Protein AF-A0A3D1Z0Y0-F1 (afdb_monomer_lite)

pLDDT: mean 82.36, std 11.82, range [51.0, 93.62]

Sequence (97 aa):
MAVDKNNALEEEIKLELANSQEIKDYAEKVKTMDKGALEAELARLDDALEDAEDEMKQMIRQTGVHVYAVQIEASRDEFEREKARISEKKRLVNEAL

Structure (mmCIF, N/CA/C/O backbone):
data_AF-A0A3D1Z0Y0-F1
#
_entry.id   AF-A0A3D1Z0Y0-F1
#
loop_
_atom_site.group_PDB
_atom_site.id
_atom_site.type_symbol
_atom_site.label_atom_id
_atom_site.label_alt_id
_atom_site.label_comp_id
_atom_site.label_asym_id
_atom_site.label_entity_id
_atom_site.label_seq_id
_atom_site.pdbx_PDB_ins_code
_atom_site.Cartn_x
_atom_site.Cartn_y
_atom_site.Cartn_z
_atom_site.occupancy
_atom_site.B_iso_or_equiv
_atom_site.auth_seq_id
_atom_site.auth_comp_id
_atom_site.auth_asym_id
_atom_site.auth_atom_id
_atom_site.pdbx_PDB_model_num
ATOM 1 N N . MET A 1 1 ? 22.068 18.525 -23.348 1.00 51.00 1 MET A N 1
ATOM 2 C CA . MET A 1 1 ? 21.326 17.389 -22.752 1.00 51.00 1 MET A CA 1
ATOM 3 C C . MET A 1 1 ? 21.340 17.464 -21.218 1.00 51.00 1 MET A C 1
ATOM 5 O O . MET A 1 1 ? 21.756 16.518 -20.565 1.00 51.00 1 MET A O 1
ATOM 9 N N . ALA A 1 2 ? 20.925 18.594 -20.629 1.00 55.75 2 ALA A N 1
ATOM 10 C CA . ALA A 1 2 ? 20.801 18.758 -19.167 1.00 55.75 2 ALA A CA 1
ATOM 11 C C . ALA A 1 2 ? 19.340 18.966 -18.716 1.00 55.75 2 ALA A C 1
ATOM 13 O O . ALA A 1 2 ? 19.030 18.798 -17.545 1.00 55.75 2 ALA A O 1
ATOM 14 N N . VAL A 1 3 ? 18.445 19.292 -19.656 1.00 56.41 3 VAL A N 1
ATOM 15 C CA . VAL A 1 3 ? 17.027 19.582 -19.396 1.00 56.41 3 VAL A CA 1
ATOM 16 C C . VAL A 1 3 ? 16.254 18.306 -19.042 1.00 56.41 3 VAL A C 1
ATOM 18 O O . VAL A 1 3 ? 15.472 18.314 -18.100 1.00 56.41 3 VAL A O 1
ATOM 21 N N . ASP A 1 4 ? 16.553 17.183 -19.702 1.00 61.22 4 ASP A N 1
ATOM 22 C CA . ASP A 1 4 ? 15.808 15.928 -19.513 1.00 61.22 4 ASP A CA 1
ATOM 23 C C . ASP A 1 4 ? 16.004 15.305 -18.118 1.00 61.22 4 ASP A C 1
ATOM 25 O O . ASP A 1 4 ? 15.093 14.685 -17.580 1.00 61.22 4 ASP A O 1
ATOM 29 N N . LYS A 1 5 ? 17.173 15.513 -17.490 1.00 61.88 5 LYS A N 1
ATOM 30 C CA . LYS A 1 5 ? 17.449 15.022 -16.127 1.00 61.88 5 LYS A CA 1
ATOM 31 C C . LYS A 1 5 ? 16.780 15.867 -15.043 1.00 61.88 5 LYS A C 1
ATOM 33 O O . LYS A 1 5 ? 16.371 15.315 -14.029 1.00 61.88 5 LYS A O 1
ATOM 38 N N . ASN A 1 6 ? 16.659 17.180 -15.259 1.00 66.94 6 ASN A N 1
ATOM 39 C CA . ASN A 1 6 ? 15.959 18.055 -14.317 1.00 66.94 6 ASN A CA 1
ATOM 40 C C . ASN A 1 6 ? 14.458 17.743 -14.288 1.00 66.94 6 ASN A C 1
ATOM 42 O O . ASN A 1 6 ? 13.887 17.675 -13.206 1.00 66.94 6 ASN A O 1
ATOM 46 N N . ASN A 1 7 ? 13.845 17.460 -15.442 1.00 74.81 7 ASN A N 1
ATOM 47 C CA . ASN A 1 7 ? 12.428 17.092 -15.498 1.00 74.81 7 ASN A CA 1
ATOM 48 C C . ASN A 1 7 ? 12.136 15.755 -14.797 1.00 74.81 7 ASN A C 1
ATOM 50 O O . ASN A 1 7 ? 11.180 15.674 -14.033 1.00 74.81 7 ASN A O 1
ATOM 54 N N . ALA A 1 8 ? 12.975 14.732 -15.000 1.00 75.56 8 ALA A N 1
ATOM 55 C CA . ALA A 1 8 ? 12.800 13.434 -14.340 1.00 75.56 8 ALA A CA 1
ATOM 56 C C . ALA A 1 8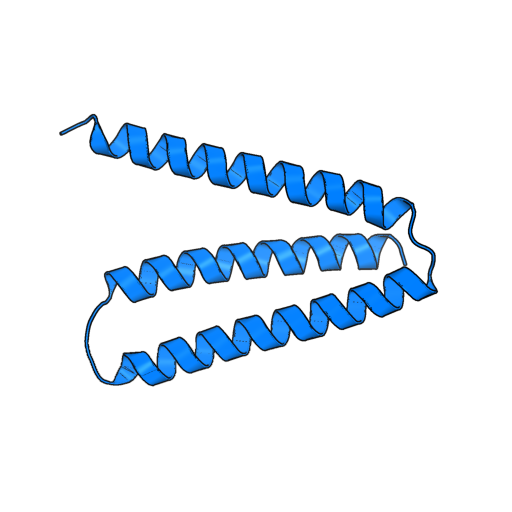 ? 12.912 13.535 -12.805 1.00 75.56 8 ALA A C 1
ATOM 58 O O . ALA A 1 8 ? 12.118 12.940 -12.081 1.00 75.56 8 ALA A O 1
ATOM 59 N N . LEU A 1 9 ? 13.857 14.342 -12.305 1.00 80.69 9 LEU A N 1
ATOM 60 C CA . LEU A 1 9 ? 14.013 14.582 -10.868 1.00 80.69 9 LEU A CA 1
ATOM 61 C C . LEU A 1 9 ? 12.815 15.347 -10.280 1.00 80.69 9 LEU A C 1
ATOM 63 O O . LEU A 1 9 ? 12.359 15.043 -9.181 1.00 80.69 9 LEU A O 1
ATOM 67 N N . GLU A 1 10 ? 12.282 16.333 -11.004 1.00 83.62 10 GLU A N 1
ATOM 68 C CA . GLU A 1 10 ? 11.085 17.063 -10.577 1.00 83.62 10 GLU A CA 1
ATOM 69 C C . GLU A 1 10 ? 9.841 16.167 -10.505 1.00 83.62 10 GLU A C 1
ATOM 71 O O . GLU A 1 10 ? 9.014 16.338 -9.607 1.00 83.62 10 GLU A O 1
ATOM 76 N N . GLU A 1 11 ? 9.686 15.224 -11.434 1.00 83.50 11 GLU A N 1
ATOM 77 C CA . GLU A 1 11 ? 8.594 14.246 -11.408 1.00 83.50 11 GLU A CA 1
ATOM 78 C C . GLU A 1 11 ? 8.719 13.279 -10.229 1.00 83.50 11 GLU A C 1
ATOM 80 O O . GLU A 1 11 ? 7.731 13.032 -9.535 1.00 83.50 11 GLU A O 1
ATOM 85 N N . GLU A 1 12 ? 9.929 12.800 -9.941 1.00 81.88 12 GLU A N 1
ATOM 86 C CA . GLU A 1 12 ? 10.192 11.934 -8.792 1.00 81.88 12 GLU A CA 1
ATOM 87 C C . GLU A 1 12 ? 9.886 12.635 -7.459 1.00 81.88 12 GLU A C 1
ATOM 89 O O . GLU A 1 12 ? 9.172 12.082 -6.623 1.00 81.88 12 GLU A O 1
ATOM 94 N N . ILE A 1 13 ? 10.303 13.896 -7.299 1.00 84.81 13 ILE A N 1
ATOM 95 C CA . ILE A 1 13 ? 9.986 14.699 -6.107 1.00 84.81 13 ILE A CA 1
ATOM 96 C C . ILE A 1 13 ? 8.469 14.882 -5.947 1.00 84.81 13 ILE A C 1
ATOM 98 O O . ILE A 1 13 ? 7.944 14.793 -4.836 1.00 84.81 13 ILE A O 1
ATOM 102 N N . LYS A 1 14 ? 7.733 15.134 -7.037 1.00 87.25 14 LYS A N 1
ATOM 103 C CA . LYS A 1 14 ? 6.265 15.263 -6.979 1.00 87.25 14 LYS A CA 1
ATOM 104 C C . LYS A 1 14 ? 5.600 13.958 -6.548 1.00 87.25 14 LYS A C 1
ATOM 106 O O . LYS A 1 14 ? 4.665 14.002 -5.750 1.00 87.25 14 LYS A O 1
ATOM 111 N N . LEU A 1 15 ? 6.081 12.825 -7.057 1.00 84.69 15 LEU A N 1
ATOM 112 C CA . LEU A 1 15 ? 5.593 11.496 -6.686 1.00 84.69 15 LEU A CA 1
ATOM 113 C C . LEU A 1 15 ? 5.841 11.203 -5.202 1.00 84.69 15 LEU A C 1
ATOM 115 O O . LEU A 1 15 ? 4.921 10.772 -4.509 1.00 84.69 15 LEU A O 1
ATOM 119 N N . GLU A 1 16 ? 7.035 11.500 -4.687 1.00 84.62 16 GLU A N 1
ATOM 120 C CA . GLU A 1 16 ? 7.338 11.330 -3.262 1.00 84.62 16 GLU A CA 1
ATOM 121 C C . GLU A 1 16 ? 6.492 12.240 -2.365 1.00 84.62 16 GLU A C 1
ATOM 123 O O . GLU A 1 16 ? 5.981 11.793 -1.336 1.00 84.62 16 GLU A O 1
ATOM 128 N N . LEU A 1 17 ? 6.296 13.505 -2.750 1.00 87.25 17 LEU A N 1
ATOM 129 C CA . LEU A 1 17 ? 5.448 14.435 -2.000 1.00 87.25 17 LEU A CA 1
ATOM 130 C C . LEU A 1 17 ? 3.988 13.974 -1.966 1.00 87.25 17 LEU A C 1
ATOM 132 O O . LEU A 1 17 ? 3.363 14.016 -0.905 1.00 87.25 17 LEU A O 1
ATOM 136 N N . ALA A 1 18 ? 3.457 13.513 -3.101 1.00 86.69 18 ALA A N 1
ATOM 137 C CA . ALA A 1 18 ? 2.105 12.969 -3.182 1.00 86.69 18 ALA A CA 1
ATOM 138 C C . ALA A 1 18 ? 1.951 11.731 -2.288 1.00 86.69 18 ALA A C 1
ATOM 140 O O . ALA A 1 18 ? 1.008 11.659 -1.502 1.00 86.69 18 ALA A O 1
ATOM 141 N N . ASN A 1 19 ? 2.918 10.810 -2.337 1.00 86.62 19 ASN A N 1
ATOM 142 C CA . ASN A 1 19 ? 2.945 9.627 -1.481 1.00 86.62 19 ASN A CA 1
ATOM 143 C C . ASN A 1 19 ? 2.999 10.003 0.013 1.00 86.62 19 ASN A C 1
ATOM 145 O O . ASN A 1 19 ? 2.211 9.520 0.822 1.00 86.62 19 ASN A O 1
ATOM 149 N N . SER A 1 20 ? 3.880 10.936 0.386 1.00 88.00 20 SER A N 1
ATOM 150 C CA . SER A 1 20 ? 3.989 11.410 1.769 1.00 88.00 20 SER A CA 1
ATOM 151 C C . SER A 1 20 ? 2.680 12.018 2.278 1.00 88.00 20 SER A C 1
ATOM 153 O O . SER A 1 20 ? 2.304 11.789 3.429 1.00 88.00 20 SER A O 1
ATOM 155 N N . GLN A 1 21 ? 1.975 12.783 1.439 1.00 90.94 21 GLN A N 1
ATOM 156 C CA . GLN A 1 21 ? 0.684 13.355 1.808 1.00 90.94 21 GLN A CA 1
ATOM 157 C C . GLN A 1 21 ? -0.389 12.272 1.968 1.00 90.94 21 GLN A C 1
ATOM 159 O O . GLN A 1 21 ? -1.098 12.274 2.970 1.00 90.94 21 GLN A O 1
ATOM 164 N N . GLU A 1 22 ? -0.451 11.312 1.045 1.00 91.62 22 GLU A N 1
ATOM 165 C CA . GLU A 1 22 ? -1.385 10.183 1.106 1.00 91.62 22 GLU A CA 1
ATOM 166 C C . GLU A 1 22 ? -1.234 9.388 2.415 1.00 91.62 22 GLU A C 1
ATOM 168 O O . GLU A 1 22 ? -2.224 9.086 3.083 1.00 91.62 22 GLU A O 1
ATOM 173 N N . ILE A 1 23 ? 0.006 9.100 2.827 1.00 91.19 23 ILE A N 1
ATOM 174 C CA . ILE A 1 23 ? 0.294 8.401 4.088 1.00 91.19 23 ILE A CA 1
ATOM 175 C C . ILE A 1 23 ? -0.130 9.228 5.307 1.00 91.19 23 ILE A C 1
ATOM 177 O O . ILE A 1 23 ? -0.681 8.671 6.257 1.00 91.19 23 ILE A O 1
ATOM 181 N N . LYS A 1 24 ? 0.079 10.550 5.297 1.00 91.69 24 LYS A N 1
ATOM 182 C CA . LYS A 1 24 ? -0.364 11.426 6.396 1.00 91.69 24 LYS A CA 1
ATOM 183 C C . LYS A 1 24 ? -1.882 11.452 6.521 1.00 91.69 24 LYS A C 1
ATOM 185 O O . LYS A 1 24 ? -2.399 11.301 7.625 1.00 91.69 24 LYS A O 1
ATOM 190 N N . ASP A 1 25 ? -2.583 11.602 5.404 1.00 93.62 25 ASP A N 1
ATOM 191 C CA . ASP A 1 25 ? -4.045 11.616 5.383 1.00 93.62 25 ASP A CA 1
ATOM 192 C C . ASP A 1 25 ? -4.603 10.270 5.866 1.00 93.62 25 ASP A C 1
ATOM 194 O O . ASP A 1 25 ? -5.557 10.215 6.647 1.00 93.62 25 ASP A O 1
ATOM 198 N N . TYR A 1 26 ? -3.957 9.171 5.467 1.00 91.62 26 TYR A N 1
ATOM 199 C CA . TYR A 1 26 ? -4.295 7.836 5.944 1.00 91.62 26 TYR A CA 1
ATOM 200 C C . TYR A 1 26 ? -4.045 7.674 7.449 1.00 91.62 26 TYR A C 1
ATOM 202 O O . TYR A 1 26 ? -4.899 7.137 8.151 1.00 91.62 26 TYR A O 1
ATOM 210 N N . ALA A 1 27 ? -2.928 8.184 7.971 1.00 91.00 27 ALA A N 1
ATOM 211 C CA . ALA A 1 27 ? -2.634 8.156 9.402 1.00 91.00 27 ALA A CA 1
ATOM 212 C C . ALA A 1 27 ? -3.698 8.903 10.224 1.00 91.00 27 ALA A C 1
ATOM 214 O O . ALA A 1 27 ? -4.126 8.414 11.269 1.00 91.00 27 ALA A O 1
ATOM 215 N N . GLU A 1 28 ? -4.167 10.063 9.752 1.00 92.88 28 GLU A N 1
ATOM 216 C CA . GLU A 1 28 ? -5.269 10.785 10.401 1.00 92.88 28 GLU A CA 1
ATOM 217 C C . GLU A 1 28 ? -6.581 9.995 10.353 1.00 92.88 28 GLU A C 1
ATOM 219 O O . GLU A 1 28 ? -7.299 9.932 11.351 1.00 92.88 28 GLU A O 1
ATOM 224 N N . LYS A 1 29 ? -6.873 9.319 9.236 1.00 92.56 29 LYS A N 1
ATOM 225 C CA . LYS A 1 29 ? -8.043 8.437 9.127 1.00 92.56 29 LYS A CA 1
ATOM 226 C C . LYS A 1 29 ? -7.976 7.291 10.138 1.00 92.56 29 LYS A C 1
ATOM 228 O O . LYS A 1 29 ? -8.943 7.088 10.871 1.00 92.56 29 LYS A O 1
ATOM 233 N N . VAL A 1 30 ? -6.842 6.592 10.218 1.00 92.38 30 VAL A N 1
ATOM 234 C CA . VAL A 1 30 ? -6.606 5.464 11.139 1.00 92.38 30 VAL A CA 1
ATOM 235 C C . VAL A 1 30 ? -6.881 5.857 12.592 1.00 92.38 30 VAL A C 1
ATOM 237 O O . VAL A 1 30 ? -7.559 5.119 13.301 1.00 92.38 30 VAL A O 1
ATOM 240 N N . LYS A 1 31 ? -6.473 7.060 13.021 1.00 90.62 31 LYS A N 1
ATOM 241 C CA . LYS A 1 31 ? -6.742 7.570 14.383 1.00 90.62 31 LYS A CA 1
ATOM 242 C C . LYS A 1 31 ? -8.229 7.684 14.732 1.00 90.62 31 LYS A C 1
ATOM 244 O O . LYS A 1 31 ? -8.572 7.745 15.909 1.00 90.62 31 LYS A O 1
ATOM 249 N N . THR A 1 32 ? -9.100 7.778 13.731 1.00 93.25 32 THR A N 1
ATOM 250 C CA . THR A 1 32 ? -10.553 7.922 13.918 1.00 93.25 32 THR A CA 1
ATOM 251 C C . THR A 1 32 ? -11.319 6.608 13.770 1.00 93.25 32 THR A C 1
ATOM 253 O O . THR A 1 32 ? -12.526 6.583 14.007 1.00 93.25 32 THR A O 1
ATOM 256 N N . MET A 1 33 ? -10.645 5.525 13.372 1.00 92.69 33 MET A N 1
ATOM 257 C CA . MET A 1 33 ? -11.262 4.217 13.165 1.00 92.69 33 MET A CA 1
ATOM 258 C C . MET A 1 33 ? -11.433 3.485 14.498 1.00 92.69 33 MET A C 1
ATOM 260 O O . MET A 1 33 ? -10.589 3.565 15.387 1.00 92.69 33 MET A O 1
ATOM 264 N N . ASP A 1 34 ? -12.544 2.763 14.641 1.00 92.81 34 ASP A N 1
ATOM 265 C CA . ASP A 1 34 ? -12.731 1.851 15.765 1.00 92.81 34 ASP A CA 1
ATOM 266 C C . ASP A 1 34 ? -11.956 0.541 15.554 1.00 92.81 34 ASP A C 1
ATOM 268 O O . ASP A 1 34 ? -11.502 0.225 14.453 1.00 92.81 34 ASP A O 1
ATOM 272 N N . LYS A 1 35 ? -11.820 -0.249 16.622 1.00 89.94 35 LYS A N 1
ATOM 273 C CA . LYS A 1 35 ? -11.057 -1.501 16.596 1.00 89.94 35 LYS A CA 1
ATOM 274 C C . LYS A 1 35 ? -11.533 -2.481 15.514 1.00 89.94 35 LYS A C 1
ATOM 276 O O . LYS A 1 35 ? -10.703 -3.100 14.858 1.00 89.94 35 LYS A O 1
ATOM 281 N N . GLY A 1 36 ? -12.845 -2.613 15.305 1.00 92.44 36 GLY A N 1
ATOM 282 C CA . GLY A 1 36 ? -13.382 -3.525 14.290 1.00 92.44 36 GLY A CA 1
ATOM 283 C C . GLY A 1 36 ? -13.082 -3.042 12.870 1.00 92.44 36 GLY A C 1
ATOM 284 O O . GLY A 1 36 ? -12.760 -3.839 11.991 1.00 92.44 36 GLY A O 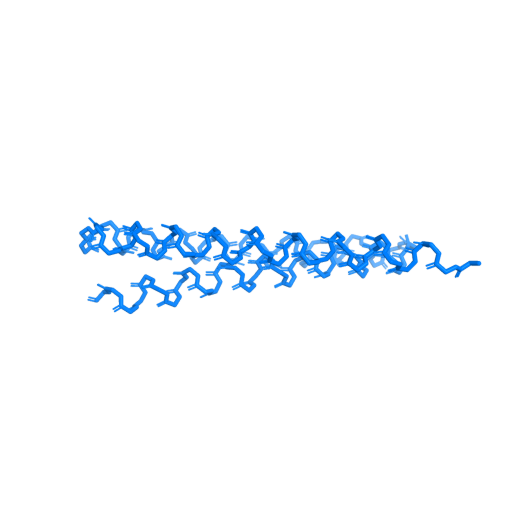1
ATOM 285 N N . ALA A 1 37 ? -13.129 -1.727 12.654 1.00 91.06 37 ALA A N 1
ATOM 286 C CA . ALA A 1 37 ? -12.730 -1.104 11.402 1.00 91.06 37 ALA A CA 1
ATOM 287 C C . ALA A 1 37 ? -11.222 -1.247 11.144 1.00 91.06 37 ALA A C 1
ATOM 289 O O . ALA A 1 37 ? -10.839 -1.496 10.005 1.00 91.06 37 ALA A O 1
ATOM 290 N N . LEU A 1 38 ? -10.381 -1.136 12.176 1.00 91.12 38 LEU A N 1
ATOM 291 C CA . LEU A 1 38 ? -8.935 -1.352 12.073 1.00 91.12 38 LEU A CA 1
ATOM 292 C C . LEU A 1 38 ? -8.593 -2.810 11.736 1.00 91.12 38 LEU A C 1
ATOM 294 O O . LEU A 1 38 ? -7.780 -3.047 10.851 1.00 91.12 38 LEU A O 1
ATOM 298 N N . GLU A 1 39 ? -9.243 -3.789 12.371 1.00 91.50 39 GLU A N 1
ATOM 299 C CA . GLU A 1 39 ? -9.057 -5.216 12.055 1.00 91.50 39 GLU A CA 1
ATOM 300 C C . GLU A 1 39 ? -9.496 -5.545 10.616 1.00 91.50 39 GLU A C 1
ATOM 302 O O . GLU A 1 39 ? -8.798 -6.261 9.896 1.00 91.50 39 GLU A O 1
ATOM 307 N N . ALA A 1 40 ? -10.624 -4.988 10.162 1.00 92.94 40 ALA A N 1
ATOM 308 C CA . ALA A 1 40 ? -11.095 -5.164 8.788 1.00 92.94 40 ALA A CA 1
ATOM 309 C C . ALA A 1 40 ? -10.178 -4.485 7.759 1.00 92.94 40 ALA A C 1
ATOM 311 O O . ALA A 1 40 ? -9.960 -5.015 6.671 1.00 92.94 40 ALA A O 1
ATOM 312 N N . GLU A 1 41 ? -9.647 -3.310 8.089 1.00 92.31 41 GLU A N 1
ATOM 313 C CA . GLU A 1 41 ? -8.698 -2.597 7.240 1.00 92.31 41 GLU A CA 1
ATOM 314 C C . GLU A 1 41 ? -7.354 -3.329 7.169 1.00 92.31 41 GLU A C 1
ATOM 316 O O . GLU A 1 41 ? -6.779 -3.432 6.089 1.00 92.31 41 GLU A O 1
ATOM 321 N N . LEU A 1 42 ? -6.890 -3.907 8.281 1.00 91.50 42 LEU A N 1
ATOM 322 C CA . LEU A 1 42 ? -5.695 -4.745 8.314 1.00 91.50 42 LEU A CA 1
ATOM 323 C C . LEU A 1 42 ? -5.829 -5.942 7.364 1.00 91.50 42 LEU A C 1
ATOM 325 O O . LEU A 1 42 ? -4.936 -6.167 6.554 1.00 91.50 42 LEU A O 1
ATOM 329 N N . ALA A 1 43 ? -6.964 -6.647 7.405 1.00 92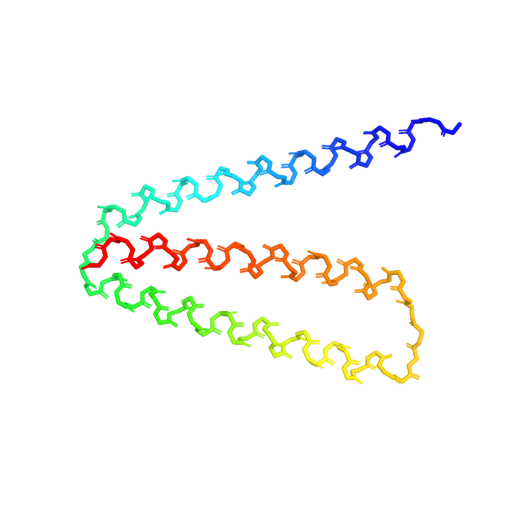.31 43 ALA A N 1
ATOM 330 C CA . ALA A 1 43 ? -7.234 -7.762 6.497 1.00 92.31 43 ALA A CA 1
ATOM 331 C C . ALA A 1 43 ? -7.243 -7.323 5.022 1.00 92.31 43 ALA A C 1
ATOM 333 O O . ALA A 1 43 ? -6.649 -7.980 4.178 1.00 92.31 43 ALA A O 1
ATOM 334 N N . ARG A 1 44 ? -7.841 -6.165 4.708 1.00 93.44 44 ARG A N 1
ATOM 335 C CA . ARG A 1 44 ? -7.818 -5.617 3.339 1.00 93.44 44 ARG A CA 1
ATOM 336 C C . ARG A 1 44 ? -6.415 -5.258 2.864 1.00 93.44 44 ARG A C 1
ATOM 338 O O . ARG A 1 44 ? -6.121 -5.417 1.685 1.00 93.44 44 ARG A O 1
ATOM 345 N N . LEU A 1 45 ? -5.577 -4.720 3.748 1.00 91.69 45 LEU A N 1
ATOM 346 C CA . LEU A 1 45 ? -4.186 -4.403 3.423 1.00 91.69 45 LEU A CA 1
ATOM 347 C C . LEU A 1 45 ? -3.352 -5.671 3.225 1.00 91.69 45 LEU A C 1
ATOM 349 O O . LEU A 1 45 ? -2.436 -5.656 2.409 1.00 91.69 45 LEU A O 1
ATOM 353 N N . ASP A 1 46 ? -3.669 -6.746 3.947 1.00 91.25 46 ASP A N 1
ATOM 354 C CA . ASP A 1 46 ? -3.051 -8.058 3.754 1.00 91.25 46 ASP A CA 1
ATOM 355 C C . ASP A 1 46 ? -3.413 -8.649 2.390 1.00 91.25 46 ASP A C 1
ATOM 357 O O . ASP A 1 46 ? -2.506 -9.004 1.638 1.00 91.25 46 ASP A O 1
ATOM 361 N N . ASP A 1 47 ? -4.700 -8.644 2.034 1.00 92.62 47 ASP A N 1
ATOM 362 C CA . ASP A 1 47 ? -5.171 -9.089 0.718 1.00 92.62 47 ASP A CA 1
ATOM 363 C C . ASP A 1 47 ? -4.532 -8.252 -0.406 1.00 92.62 47 ASP A C 1
ATOM 365 O O . ASP A 1 47 ? -4.000 -8.794 -1.370 1.00 92.62 47 ASP A O 1
ATOM 369 N N . ALA A 1 48 ? -4.495 -6.923 -0.255 1.00 89.50 48 ALA A N 1
ATOM 370 C CA . ALA A 1 48 ? -3.895 -6.031 -1.249 1.00 89.50 48 ALA A CA 1
ATOM 371 C C . ALA A 1 48 ? -2.385 -6.261 -1.429 1.00 89.50 48 ALA A C 1
ATOM 373 O O . ALA A 1 48 ? -1.859 -6.102 -2.531 1.00 89.50 48 ALA A O 1
ATOM 374 N N . LEU A 1 49 ? -1.673 -6.619 -0.356 1.00 88.25 49 LEU A N 1
ATOM 375 C CA . LEU A 1 49 ? -0.253 -6.955 -0.428 1.00 88.25 49 LEU A CA 1
ATOM 376 C C . LEU A 1 49 ? -0.039 -8.278 -1.174 1.00 88.25 49 LEU A C 1
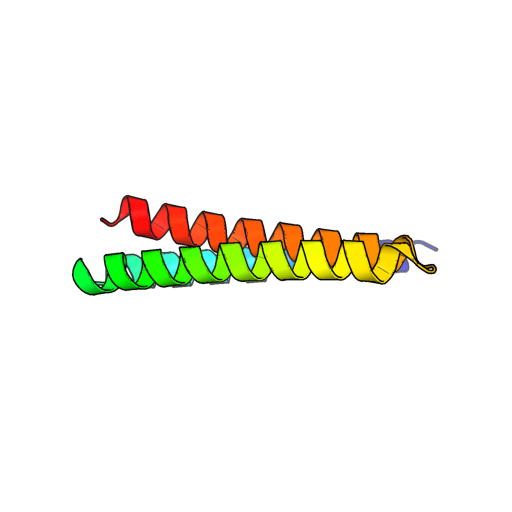ATOM 378 O O . LEU A 1 49 ? 0.876 -8.369 -1.992 1.00 88.25 49 LEU A O 1
ATOM 382 N N . GLU A 1 50 ? -0.871 -9.284 -0.899 1.00 90.56 50 GLU A N 1
ATOM 383 C CA . GLU A 1 50 ? -0.827 -10.582 -1.578 1.00 90.56 50 GLU A CA 1
ATOM 384 C C . GLU A 1 50 ? -1.151 -10.443 -3.070 1.00 90.56 50 GLU A C 1
ATOM 386 O O . GLU A 1 50 ? -0.377 -10.919 -3.905 1.00 90.56 50 GLU A O 1
ATOM 391 N N . ASP A 1 51 ? -2.218 -9.713 -3.406 1.00 89.44 51 ASP A N 1
ATOM 392 C CA . ASP A 1 51 ? -2.619 -9.427 -4.785 1.00 89.44 51 ASP A CA 1
ATOM 393 C C . ASP A 1 51 ? -1.489 -8.733 -5.554 1.00 89.44 51 ASP A C 1
ATOM 395 O O . ASP A 1 51 ? -1.104 -9.175 -6.640 1.00 89.44 51 ASP A O 1
ATOM 399 N N . ALA A 1 52 ? -0.890 -7.692 -4.967 1.00 83.50 52 ALA A N 1
ATOM 400 C CA . ALA A 1 52 ? 0.219 -6.985 -5.592 1.00 83.50 52 ALA A CA 1
ATOM 401 C C . ALA A 1 52 ? 1.416 -7.930 -5.838 1.00 83.50 52 ALA A C 1
ATOM 403 O O . ALA A 1 52 ? 2.027 -7.918 -6.912 1.00 83.50 52 ALA A O 1
ATOM 404 N N . GLU A 1 53 ? 1.777 -8.766 -4.858 1.00 85.12 53 GLU A N 1
ATOM 405 C CA . GLU A 1 53 ? 2.872 -9.733 -5.004 1.00 85.12 53 GLU A CA 1
ATOM 406 C C . GLU A 1 53 ? 2.591 -10.785 -6.083 1.00 85.12 53 GLU A C 1
ATOM 408 O O . GLU A 1 53 ? 3.509 -11.212 -6.797 1.00 85.12 53 GLU A O 1
ATOM 413 N N . ASP A 1 54 ? 1.342 -11.212 -6.225 1.00 86.38 54 ASP A N 1
ATOM 414 C CA . ASP A 1 54 ? 0.935 -12.167 -7.244 1.00 86.38 54 ASP A CA 1
ATOM 415 C C . ASP A 1 54 ? 0.905 -11.552 -8.643 1.00 86.38 54 ASP A C 1
ATOM 417 O O . ASP A 1 54 ? 1.386 -12.189 -9.589 1.00 86.38 54 ASP A O 1
ATOM 421 N N . GLU A 1 55 ? 0.468 -10.301 -8.786 1.00 83.31 55 GLU A N 1
ATOM 422 C CA . GLU A 1 55 ? 0.596 -9.542 -10.033 1.00 83.31 55 GLU A CA 1
ATOM 423 C C . GLU A 1 55 ? 2.063 -9.414 -10.463 1.00 83.31 55 GLU A C 1
ATOM 425 O O . GLU A 1 55 ? 2.391 -9.682 -11.623 1.00 83.31 55 GLU A O 1
ATOM 430 N N . MET A 1 56 ? 2.982 -9.125 -9.532 1.00 80.81 56 MET A N 1
ATOM 431 C CA . MET A 1 56 ? 4.420 -9.090 -9.824 1.00 80.81 56 MET A CA 1
ATOM 432 C C . MET A 1 56 ? 4.930 -10.454 -10.308 1.00 80.81 56 MET A C 1
ATOM 434 O O . MET A 1 56 ? 5.641 -10.549 -11.314 1.00 80.81 56 MET A O 1
ATOM 438 N N . LYS A 1 57 ? 4.552 -11.544 -9.627 1.00 81.81 57 LYS A N 1
ATOM 439 C CA . LYS A 1 57 ? 4.934 -12.906 -10.040 1.00 81.81 57 LYS A CA 1
ATOM 440 C C . LYS A 1 57 ? 4.392 -13.233 -11.428 1.00 81.81 57 LYS A C 1
ATOM 442 O O . LYS A 1 57 ? 5.099 -13.870 -12.210 1.00 81.81 57 LYS A O 1
ATOM 447 N N . GLN A 1 58 ? 3.158 -12.843 -11.741 1.00 82.25 58 GLN A N 1
ATOM 448 C CA . GLN A 1 58 ? 2.561 -13.058 -13.058 1.00 82.25 58 GLN A CA 1
ATOM 449 C C . GLN A 1 58 ? 3.271 -12.237 -14.132 1.00 82.25 58 GLN A C 1
ATOM 451 O O . GLN A 1 58 ? 3.627 -12.796 -15.169 1.00 82.25 58 GLN A O 1
ATOM 456 N N . MET A 1 59 ? 3.559 -10.964 -13.858 1.00 75.81 59 MET A N 1
ATOM 457 C CA . MET A 1 59 ? 4.310 -10.085 -14.751 1.00 75.81 59 MET A CA 1
ATOM 458 C C . MET A 1 59 ? 5.684 -10.680 -15.078 1.00 75.81 59 MET A C 1
ATOM 460 O O . MET A 1 59 ? 6.026 -10.815 -16.252 1.00 75.81 59 MET A O 1
ATOM 464 N N . ILE A 1 60 ? 6.443 -11.126 -14.070 1.00 72.69 60 ILE A N 1
ATOM 465 C CA . ILE A 1 60 ? 7.753 -11.776 -14.252 1.00 72.69 60 ILE A CA 1
ATOM 466 C C . ILE A 1 60 ? 7.622 -13.081 -15.055 1.00 72.69 60 ILE A C 1
ATOM 468 O O . ILE A 1 60 ? 8.421 -13.345 -15.954 1.00 72.69 60 ILE A O 1
ATOM 472 N N . ARG A 1 61 ? 6.605 -13.910 -14.775 1.00 74.44 61 ARG A N 1
ATOM 473 C CA . ARG A 1 61 ? 6.377 -15.167 -15.516 1.00 74.44 61 ARG A CA 1
ATOM 474 C C . ARG A 1 61 ? 6.007 -14.925 -16.979 1.00 74.44 61 ARG A C 1
ATOM 476 O O . ARG A 1 61 ? 6.491 -15.654 -17.841 1.00 74.44 61 ARG A O 1
ATOM 483 N N . GLN A 1 62 ? 5.165 -13.932 -17.262 1.00 67.69 62 GLN A N 1
ATOM 484 C CA . GLN A 1 62 ? 4.739 -13.585 -18.622 1.00 67.69 62 GLN A CA 1
ATOM 485 C C . GLN A 1 62 ? 5.882 -12.953 -19.429 1.00 67.69 62 GLN A C 1
ATOM 487 O O . GLN A 1 62 ? 6.071 -13.284 -20.599 1.00 67.69 62 GLN A O 1
ATOM 492 N N . THR A 1 63 ? 6.689 -12.096 -18.800 1.00 64.00 63 THR A N 1
ATOM 493 C CA . THR A 1 63 ? 7.842 -11.437 -19.441 1.00 64.00 63 THR A CA 1
ATOM 494 C C . THR A 1 63 ? 9.059 -12.348 -19.605 1.00 64.00 63 THR A C 1
ATOM 496 O O . THR A 1 63 ? 9.912 -12.078 -20.450 1.00 64.00 63 THR A O 1
ATOM 499 N N . GLY A 1 64 ? 9.106 -13.484 -18.898 1.00 57.56 64 GLY A N 1
ATOM 500 C CA . GLY A 1 64 ? 10.121 -14.529 -19.065 1.00 57.56 64 GLY A CA 1
ATOM 501 C C . GLY A 1 64 ? 10.197 -15.155 -20.466 1.00 57.56 64 GLY A C 1
ATOM 502 O O . GLY A 1 64 ? 11.117 -15.929 -20.724 1.00 57.56 64 GLY A 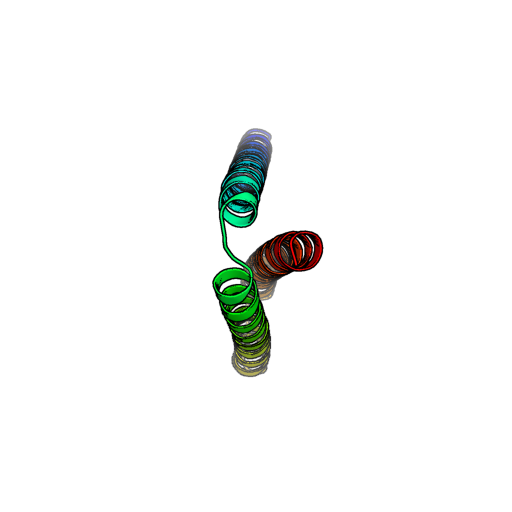O 1
ATOM 503 N N . VAL A 1 65 ? 9.274 -14.825 -21.382 1.00 57.06 65 VAL A N 1
ATOM 504 C CA . VAL A 1 65 ? 9.270 -15.359 -22.751 1.00 57.06 65 VAL A CA 1
ATOM 505 C C . VAL A 1 65 ? 9.839 -14.379 -23.785 1.00 57.06 65 VAL A C 1
ATOM 507 O O . VAL A 1 65 ? 10.606 -14.849 -24.615 1.00 57.06 65 VAL A O 1
ATOM 510 N N . HIS A 1 66 ? 9.599 -13.059 -23.744 1.00 51.91 66 HIS A N 1
ATOM 511 C CA . HIS A 1 66 ? 10.164 -12.085 -24.707 1.00 51.91 66 HIS A CA 1
ATOM 512 C C . HIS A 1 66 ? 10.266 -10.648 -24.126 1.00 51.91 66 HIS A C 1
ATOM 514 O O . HIS A 1 66 ? 9.259 -10.074 -23.745 1.00 51.91 66 HIS A O 1
ATOM 520 N N . VAL A 1 67 ? 11.484 -10.076 -24.152 1.00 54.59 67 VAL A N 1
ATOM 521 C CA . VAL A 1 67 ? 11.866 -8.651 -24.371 1.00 54.59 67 VAL A CA 1
ATOM 522 C C . VAL A 1 67 ? 11.121 -7.530 -23.604 1.00 54.59 67 VAL A C 1
ATOM 524 O O . VAL A 1 67 ? 9.990 -7.223 -23.936 1.00 54.59 67 VAL A O 1
ATOM 527 N N . TYR A 1 68 ? 11.828 -6.838 -22.688 1.00 55.78 68 TYR A N 1
ATOM 528 C CA . TYR A 1 68 ? 11.971 -5.362 -22.510 1.00 55.78 68 TYR A CA 1
ATOM 529 C C . TYR A 1 68 ? 12.457 -5.056 -21.073 1.00 55.78 68 TYR A C 1
ATOM 531 O O . TYR A 1 68 ? 11.671 -4.742 -20.185 1.00 55.78 68 TYR A O 1
ATOM 539 N N . ALA A 1 69 ? 13.774 -5.128 -20.833 1.00 60.41 69 ALA A N 1
ATOM 540 C CA . ALA A 1 69 ? 14.364 -4.927 -19.498 1.00 60.41 69 ALA A CA 1
ATOM 541 C C . ALA A 1 69 ? 13.959 -3.592 -18.838 1.00 60.41 69 ALA A C 1
ATOM 543 O O . ALA A 1 69 ? 13.644 -3.567 -17.657 1.00 60.41 69 ALA A O 1
ATOM 544 N N . VAL A 1 70 ? 13.866 -2.511 -19.620 1.00 62.97 70 VAL A N 1
ATOM 545 C CA . VAL A 1 70 ? 13.494 -1.174 -19.121 1.00 62.97 70 VAL A CA 1
ATOM 546 C C . VAL A 1 70 ? 12.024 -1.092 -18.686 1.00 62.97 70 VAL A C 1
ATOM 548 O O . VAL A 1 70 ? 11.715 -0.417 -17.711 1.00 62.97 70 VAL A O 1
ATOM 551 N N . GLN A 1 71 ? 11.106 -1.782 -19.376 1.00 64.94 71 GLN A N 1
ATOM 552 C CA . GLN A 1 71 ? 9.693 -1.814 -18.964 1.00 64.94 71 GLN A CA 1
ATOM 553 C C . GLN A 1 71 ? 9.520 -2.644 -17.690 1.00 64.94 71 GLN A C 1
ATOM 555 O O . GLN A 1 71 ? 8.769 -2.251 -16.808 1.00 64.94 71 GLN A O 1
ATOM 560 N N . ILE A 1 72 ? 10.273 -3.741 -17.566 1.00 69.19 72 ILE A N 1
ATOM 561 C CA . ILE A 1 72 ? 10.296 -4.567 -16.355 1.00 69.19 72 ILE A CA 1
ATOM 562 C C . ILE A 1 72 ? 10.862 -3.778 -15.168 1.00 69.19 72 ILE A C 1
ATOM 564 O O . ILE A 1 72 ? 10.323 -3.880 -14.073 1.00 69.19 72 ILE A O 1
ATOM 568 N N . GLU A 1 73 ? 11.916 -2.981 -15.366 1.00 70.12 73 GLU A N 1
ATOM 569 C CA . GLU A 1 73 ? 12.489 -2.126 -14.317 1.00 70.12 73 GLU A CA 1
ATOM 570 C C . GLU A 1 73 ? 11.507 -1.041 -13.861 1.00 70.12 73 GLU A C 1
ATOM 572 O O . GLU A 1 73 ? 11.249 -0.936 -12.667 1.00 70.12 73 GLU A O 1
ATOM 577 N N . ALA A 1 74 ? 10.876 -0.311 -14.785 1.00 70.88 74 ALA A N 1
ATOM 578 C CA . ALA A 1 74 ? 9.888 0.709 -14.428 1.00 70.88 74 ALA A CA 1
ATOM 579 C C . ALA A 1 74 ? 8.671 0.118 -13.691 1.00 70.88 74 ALA A C 1
ATOM 581 O O . ALA A 1 74 ? 8.245 0.652 -12.668 1.00 70.88 74 ALA A O 1
ATOM 582 N N . SER A 1 75 ? 8.140 -1.014 -14.168 1.00 76.88 75 SER A N 1
ATOM 583 C CA . SER A 1 75 ? 7.033 -1.709 -13.502 1.00 76.88 75 SER A CA 1
ATOM 584 C C . SER A 1 75 ? 7.437 -2.307 -12.152 1.00 76.88 75 SER A C 1
ATOM 586 O O . SER A 1 75 ? 6.621 -2.372 -11.236 1.00 76.88 75 SER A O 1
ATOM 588 N N . ARG A 1 76 ? 8.701 -2.714 -11.995 1.00 79.00 76 ARG A N 1
ATOM 589 C CA . ARG A 1 76 ? 9.244 -3.154 -10.709 1.00 79.00 76 ARG A CA 1
ATOM 590 C C . ARG A 1 76 ? 9.359 -1.994 -9.724 1.00 79.00 76 ARG A C 1
ATOM 592 O O . ARG A 1 76 ? 8.979 -2.168 -8.574 1.00 79.00 76 ARG A O 1
ATOM 599 N N . ASP A 1 77 ? 9.856 -0.840 -10.150 1.00 81.62 77 ASP A N 1
ATOM 600 C CA . ASP A 1 77 ? 9.984 0.334 -9.281 1.00 81.62 77 ASP A CA 1
ATOM 601 C C . ASP A 1 77 ? 8.610 0.842 -8.821 1.00 81.62 77 ASP A C 1
ATOM 603 O O . ASP A 1 77 ? 8.433 1.206 -7.658 1.00 81.62 77 ASP A O 1
ATOM 607 N N . GLU A 1 78 ? 7.611 0.818 -9.707 1.00 81.94 78 GLU A N 1
ATOM 608 C CA . GLU A 1 78 ? 6.221 1.126 -9.361 1.00 81.94 78 GLU A CA 1
ATOM 609 C C . GLU A 1 78 ? 5.648 0.118 -8.353 1.00 81.94 78 GLU A C 1
ATOM 611 O O . GLU A 1 78 ? 5.050 0.519 -7.352 1.00 81.94 78 GLU A O 1
ATOM 616 N N . PHE A 1 79 ? 5.912 -1.175 -8.552 1.00 82.94 79 PHE A N 1
ATOM 617 C CA . PHE 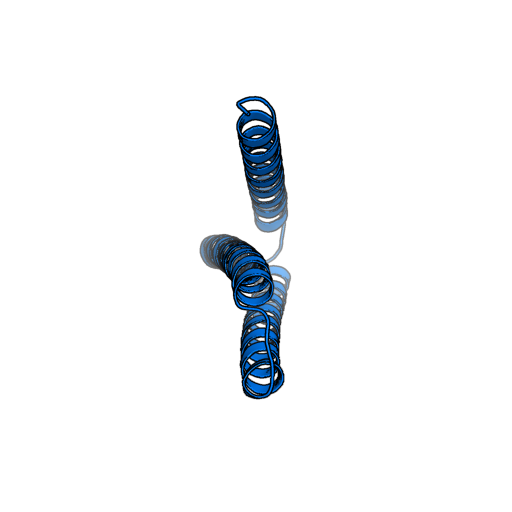A 1 79 ? 5.521 -2.222 -7.612 1.00 82.94 79 PHE A CA 1
ATOM 618 C C . PHE A 1 79 ? 6.172 -2.050 -6.230 1.00 82.94 79 PHE A C 1
ATOM 620 O O . PHE A 1 79 ? 5.485 -2.116 -5.214 1.00 82.94 79 PHE A O 1
ATOM 627 N N . GLU A 1 80 ? 7.481 -1.798 -6.166 1.00 84.88 80 GLU A N 1
ATOM 628 C CA . GLU A 1 80 ? 8.188 -1.587 -4.895 1.00 84.88 80 GLU A CA 1
ATOM 629 C C . GLU A 1 80 ? 7.640 -0.356 -4.154 1.00 84.88 80 GLU A C 1
ATOM 631 O O . GLU A 1 80 ? 7.475 -0.384 -2.932 1.00 84.88 80 GLU A O 1
ATOM 636 N N . ARG A 1 81 ? 7.281 0.708 -4.885 1.00 86.06 81 ARG A N 1
ATOM 637 C CA . ARG A 1 81 ? 6.619 1.892 -4.313 1.00 86.06 81 ARG A CA 1
ATOM 638 C C . ARG A 1 81 ? 5.234 1.564 -3.758 1.00 86.06 81 ARG A C 1
ATOM 640 O O . ARG A 1 81 ? 4.906 2.014 -2.659 1.00 86.06 81 ARG A O 1
ATOM 647 N N . GLU A 1 82 ? 4.435 0.774 -4.472 1.00 86.94 82 GLU A N 1
ATOM 648 C CA . GLU A 1 82 ? 3.111 0.361 -3.998 1.00 86.94 82 GLU A CA 1
ATOM 649 C C . GLU A 1 82 ? 3.203 -0.549 -2.774 1.00 86.94 82 GLU A C 1
ATOM 651 O O . GLU A 1 82 ? 2.548 -0.309 -1.758 1.00 86.94 82 GLU A O 1
ATOM 656 N N . LYS A 1 83 ? 4.111 -1.523 -2.810 1.00 89.12 83 LYS A N 1
ATOM 657 C CA . LYS A 1 83 ? 4.399 -2.397 -1.677 1.00 89.12 83 LYS A CA 1
ATOM 658 C C . LYS A 1 83 ? 4.839 -1.602 -0.449 1.00 89.12 83 LYS A C 1
ATOM 660 O O . LYS A 1 83 ? 4.357 -1.866 0.656 1.00 89.12 83 LYS A O 1
ATOM 665 N N . ALA A 1 84 ? 5.718 -0.614 -0.624 1.00 88.94 84 ALA A N 1
ATOM 666 C CA . ALA A 1 84 ? 6.148 0.271 0.454 1.00 88.94 84 ALA A CA 1
ATOM 667 C C . ALA A 1 84 ? 4.973 1.073 1.040 1.00 88.94 84 ALA A C 1
ATOM 669 O O . ALA A 1 84 ? 4.855 1.171 2.262 1.00 88.94 84 ALA A O 1
ATOM 670 N N . ARG A 1 85 ? 4.061 1.577 0.195 1.00 90.19 85 ARG A N 1
ATOM 671 C CA . ARG A 1 85 ? 2.832 2.261 0.636 1.00 90.19 85 ARG A CA 1
ATOM 672 C C . ARG A 1 85 ? 1.921 1.362 1.457 1.00 90.19 85 ARG A C 1
ATOM 674 O O . ARG A 1 85 ? 1.524 1.749 2.555 1.00 90.19 85 ARG A O 1
ATOM 681 N N . ILE A 1 86 ? 1.585 0.183 0.940 1.00 90.62 86 ILE A N 1
ATOM 682 C CA . ILE A 1 86 ? 0.696 -0.770 1.620 1.00 90.62 86 ILE A CA 1
ATOM 683 C C . ILE A 1 86 ? 1.312 -1.193 2.958 1.00 90.62 86 ILE A C 1
ATOM 685 O O . ILE A 1 86 ? 0.633 -1.196 3.984 1.00 90.62 86 ILE A O 1
ATOM 689 N N . SER A 1 87 ? 2.621 -1.454 2.973 1.00 90.88 87 SER A N 1
ATOM 690 C CA . SER A 1 87 ? 3.362 -1.820 4.186 1.00 90.88 87 SER A CA 1
ATOM 691 C C . SER A 1 87 ? 3.327 -0.714 5.243 1.00 90.88 87 SER A C 1
ATOM 693 O O . SER A 1 87 ? 3.119 -0.995 6.423 1.00 90.88 87 SER A O 1
ATOM 695 N N . GLU A 1 88 ? 3.479 0.546 4.836 1.00 92.44 88 GLU A N 1
ATOM 696 C CA . GLU A 1 88 ? 3.425 1.684 5.755 1.00 92.44 88 GLU A CA 1
ATOM 697 C C . GLU A 1 88 ? 2.008 1.918 6.299 1.00 92.44 88 GLU A C 1
ATOM 699 O O . GLU A 1 88 ? 1.830 2.102 7.504 1.00 92.44 88 GLU A O 1
ATOM 704 N N . LYS A 1 89 ? 0.977 1.814 5.451 1.00 91.88 89 LYS A N 1
ATOM 705 C CA . LYS A 1 89 ? -0.430 1.844 5.891 1.00 91.88 89 LYS A CA 1
ATOM 706 C C . LYS A 1 89 ? -0.715 0.739 6.909 1.00 91.88 89 LYS A C 1
ATOM 708 O O . LYS A 1 89 ? -1.316 0.997 7.950 1.00 91.88 89 LYS A O 1
ATOM 713 N N . LYS A 1 90 ? -0.210 -0.471 6.657 1.00 91.75 90 LYS A N 1
ATOM 714 C CA . LYS A 1 90 ? -0.336 -1.617 7.564 1.00 91.75 90 LYS A CA 1
ATOM 715 C C . LYS A 1 90 ? 0.371 -1.375 8.896 1.00 91.75 90 LYS A C 1
ATOM 717 O O . LYS A 1 90 ? -0.167 -1.734 9.943 1.00 91.75 90 LYS A O 1
ATOM 722 N N . ARG A 1 91 ? 1.557 -0.757 8.888 1.00 93.25 91 ARG A N 1
ATOM 723 C CA . ARG A 1 91 ? 2.263 -0.355 10.115 1.00 93.25 91 ARG A CA 1
ATOM 724 C C . ARG A 1 91 ? 1.410 0.603 10.946 1.00 93.25 91 ARG A C 1
ATOM 726 O O . ARG A 1 91 ? 1.241 0.369 12.136 1.00 93.25 91 ARG A O 1
ATOM 733 N N . LEU A 1 92 ? 0.823 1.620 10.314 1.00 92.88 92 LEU A N 1
ATOM 734 C CA . LEU A 1 92 ? -0.030 2.605 10.987 1.00 92.88 92 LEU A CA 1
ATOM 735 C C . LEU A 1 92 ? -1.287 1.976 11.601 1.00 92.88 92 LEU A C 1
ATOM 737 O O . LEU A 1 92 ? -1.628 2.295 12.737 1.00 92.88 92 LEU A O 1
ATOM 741 N N . VAL A 1 93 ? -1.957 1.070 10.881 1.00 90.25 93 VAL A N 1
ATOM 742 C CA . VAL A 1 93 ? -3.122 0.338 11.409 1.00 90.25 93 VAL A CA 1
ATOM 743 C C . VAL A 1 93 ? -2.724 -0.526 12.608 1.00 90.25 93 VAL A C 1
ATOM 745 O O . VAL A 1 93 ? -3.399 -0.484 13.630 1.00 90.25 93 VAL A O 1
ATOM 748 N N . ASN A 1 94 ? -1.604 -1.253 12.524 1.00 88.81 94 ASN A N 1
ATOM 749 C CA . ASN A 1 94 ? -1.095 -2.058 13.641 1.00 88.81 94 ASN A CA 1
ATOM 750 C C . ASN A 1 94 ? -0.711 -1.219 14.867 1.00 88.81 94 ASN A C 1
ATOM 752 O O . ASN A 1 94 ? -0.869 -1.686 15.987 1.00 88.81 94 ASN A O 1
ATOM 756 N N . GLU A 1 95 ? -0.207 0.001 14.677 1.00 90.56 95 GLU A N 1
ATOM 757 C CA . GLU A 1 95 ? 0.109 0.919 15.781 1.00 90.56 95 GLU A CA 1
ATOM 758 C C . GLU A 1 95 ? -1.136 1.502 16.461 1.00 90.56 95 GLU A C 1
ATOM 760 O O . GLU A 1 95 ? -1.045 1.983 17.590 1.00 90.56 95 GLU A O 1
ATOM 765 N N . ALA A 1 96 ? -2.284 1.475 15.781 1.00 86.81 96 ALA A N 1
ATOM 766 C CA . ALA A 1 96 ? -3.556 1.971 16.295 1.00 86.81 96 ALA A CA 1
ATOM 767 C C . ALA A 1 96 ? -4.449 0.882 16.924 1.00 86.81 96 ALA A C 1
ATOM 769 O O . ALA A 1 96 ? -5.443 1.232 17.566 1.00 86.81 96 ALA A O 1
ATOM 770 N N . LEU A 1 97 ? -4.119 -0.403 16.734 1.00 82.75 97 LEU A N 1
ATOM 771 C CA . LEU A 1 97 ? -4.809 -1.571 17.309 1.00 82.75 97 LEU A CA 1
ATOM 772 C C . LEU A 1 97 ? -4.399 -1.848 18.763 1.00 82.75 97 LEU A C 1
ATOM 774 O O . LEU A 1 97 ? -5.305 -2.231 19.545 1.00 82.75 97 LEU A O 1
#

Secondary structure (DSSP, 8-state):
--HHHHHHHHHHHHHHHHHHHHHHHHHHHHHT--HHHHHHHHHHHHHHHHHHHHHHHHHHHHHTSS--HHHHHHHHHHHHHHHHHHHHHHHHHHHH-

Foldseek 3Di:
DVVVVVVVVVVVVVVVVVLVVVLVVLLVVLLVDDPVRLVVVLVVLVVVLVVLVVVLVVVCVVCVPDDDVVVNVVVVVVSVSVNVSSVSSNVSSVVSD

Radius of gyration: 17.0 Å; chains: 1; bounding box: 35×35×42 Å